Protein AF-A0A2G8RD80-F1 (afdb_monomer)

Sequence (76 aa):
MGIGPEHIKLAASGEGHLERVAEYLGADTFVTIAYEGAFQVTVLLIGNTDLKPDETVGLHFTPENLRFFDDAGLAV

Structure (mmCIF, N/CA/C/O backbone):
data_AF-A0A2G8RD80-F1
#
_entry.id   AF-A0A2G8RD80-F1
#
loop_
_atom_site.group_PDB
_atom_site.id
_atom_site.type_symbol
_atom_site.label_atom_id
_atom_site.label_alt_id
_atom_site.label_comp_id
_atom_site.label_asym_id
_atom_site.label_entity_id
_atom_site.label_seq_id
_atom_site.pdbx_PDB_ins_code
_atom_site.Cartn_x
_atom_site.Cartn_y
_atom_site.Cartn_z
_atom_site.occupancy
_atom_site.B_iso_or_equiv
_atom_site.auth_seq_id
_atom_site.auth_comp_id
_atom_site.auth_asym_id
_atom_site.auth_atom_id
_atom_site.pdbx_PDB_model_num
ATOM 1 N N . MET A 1 1 ? 8.941 -2.960 -9.270 1.00 85.25 1 MET A N 1
ATOM 2 C CA . MET A 1 1 ? 9.149 -1.879 -8.278 1.00 85.25 1 MET A CA 1
ATOM 3 C C . MET A 1 1 ? 9.261 -2.511 -6.903 1.00 85.25 1 MET A C 1
ATOM 5 O O . MET A 1 1 ? 8.481 -3.408 -6.614 1.00 85.25 1 MET A O 1
ATOM 9 N N . GLY A 1 2 ? 10.212 -2.070 -6.088 1.00 88.31 2 GLY A N 1
ATOM 10 C CA . GLY A 1 2 ? 10.379 -2.499 -4.703 1.00 88.31 2 GLY A CA 1
ATOM 11 C C . GLY A 1 2 ? 10.579 -1.305 -3.775 1.00 88.31 2 GLY A C 1
ATOM 12 O O . GLY A 1 2 ? 11.096 -0.268 -4.188 1.00 88.31 2 GLY A O 1
ATOM 13 N N . ILE A 1 3 ? 10.153 -1.462 -2.527 1.00 89.44 3 ILE A N 1
ATOM 14 C CA . ILE A 1 3 ? 10.373 -0.521 -1.429 1.00 89.44 3 ILE A CA 1
ATOM 15 C C . ILE A 1 3 ? 10.431 -1.322 -0.125 1.00 89.44 3 ILE A C 1
ATOM 17 O O . ILE A 1 3 ? 9.683 -2.287 0.034 1.00 89.44 3 ILE A O 1
ATOM 21 N N . GLY A 1 4 ? 11.339 -0.955 0.780 1.00 86.25 4 GLY A N 1
ATOM 22 C CA . GLY A 1 4 ? 11.394 -1.549 2.118 1.00 86.25 4 GLY A CA 1
ATOM 23 C C . GLY A 1 4 ? 10.147 -1.174 2.936 1.00 86.25 4 GLY A C 1
ATOM 24 O O . GLY A 1 4 ? 9.738 -0.010 2.870 1.00 86.25 4 GLY A O 1
ATOM 25 N N . PRO A 1 5 ? 9.537 -2.101 3.698 1.00 83.06 5 PRO A N 1
ATOM 26 C CA . PRO A 1 5 ? 8.398 -1.830 4.586 1.00 83.06 5 PRO A CA 1
ATOM 27 C C . PRO A 1 5 ? 8.559 -0.598 5.489 1.00 83.06 5 PRO A C 1
ATOM 29 O O . PRO A 1 5 ? 7.602 0.134 5.722 1.00 83.06 5 PRO A O 1
ATOM 32 N N . GLU A 1 6 ? 9.776 -0.352 5.967 1.00 84.62 6 GLU A N 1
ATOM 33 C CA . GLU A 1 6 ? 10.188 0.759 6.828 1.00 84.62 6 GLU A CA 1
ATOM 34 C C . GLU A 1 6 ? 10.211 2.128 6.121 1.00 84.62 6 GLU A C 1
ATOM 36 O O . GLU A 1 6 ? 10.307 3.173 6.765 1.00 84.62 6 GLU A O 1
ATOM 41 N N . HIS A 1 7 ? 10.134 2.144 4.788 1.00 88.69 7 HIS A N 1
ATOM 42 C CA . HIS A 1 7 ? 10.137 3.361 3.970 1.00 88.69 7 HIS A CA 1
ATOM 43 C C . HIS A 1 7 ? 8.742 3.775 3.485 1.00 88.69 7 HIS A C 1
ATOM 45 O O . HIS A 1 7 ? 8.599 4.793 2.791 1.00 88.69 7 HIS A O 1
ATOM 51 N N . ILE A 1 8 ? 7.724 2.995 3.852 1.00 87.38 8 ILE A N 1
ATOM 52 C CA . ILE A 1 8 ? 6.321 3.249 3.551 1.00 87.38 8 ILE A CA 1
ATOM 53 C C . ILE A 1 8 ? 5.713 3.991 4.738 1.00 87.38 8 ILE A C 1
ATOM 55 O O . ILE A 1 8 ? 5.813 3.552 5.881 1.00 87.38 8 ILE A O 1
ATOM 59 N N . LYS A 1 9 ? 5.085 5.134 4.468 1.00 87.31 9 LYS A N 1
ATOM 60 C CA . LYS A 1 9 ? 4.391 5.924 5.488 1.00 87.31 9 LYS A CA 1
ATOM 61 C C . LYS A 1 9 ? 2.891 5.741 5.348 1.00 87.31 9 LYS A C 1
ATOM 63 O O . LYS A 1 9 ? 2.388 5.619 4.233 1.00 87.31 9 LYS A O 1
ATOM 68 N N . LEU A 1 10 ? 2.186 5.778 6.471 1.00 86.00 10 LEU A N 1
ATOM 69 C CA . LEU A 1 10 ? 0.737 5.909 6.454 1.00 86.00 10 LEU A CA 1
ATOM 70 C C . LEU A 1 10 ? 0.348 7.360 6.199 1.00 86.00 10 LEU A C 1
ATOM 72 O O . LEU A 1 10 ? 1.005 8.287 6.676 1.00 86.00 10 LEU A O 1
ATOM 76 N N . ALA A 1 11 ? -0.726 7.526 5.449 1.00 85.44 11 ALA A N 1
ATOM 77 C CA . ALA A 1 11 ? -1.407 8.781 5.208 1.00 85.44 11 ALA A CA 1
ATOM 78 C C . ALA A 1 11 ? -2.886 8.617 5.575 1.00 85.44 11 ALA A C 1
ATOM 80 O O . AL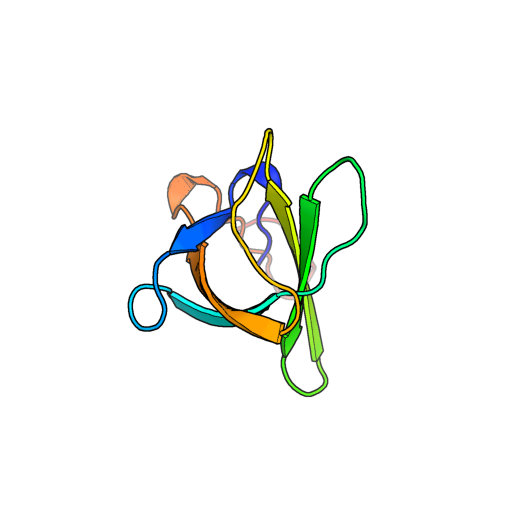A A 1 11 ? -3.394 7.493 5.673 1.00 85.44 11 ALA A O 1
ATOM 81 N N . ALA A 1 12 ? -3.580 9.736 5.773 1.00 81.94 12 ALA A N 1
ATOM 82 C CA . ALA A 1 12 ? -5.028 9.697 5.908 1.00 81.94 12 ALA A CA 1
ATOM 83 C C . ALA A 1 12 ? -5.658 9.115 4.633 1.00 81.94 12 ALA A C 1
ATOM 85 O O . ALA A 1 12 ? -5.070 9.174 3.547 1.00 81.94 12 ALA A O 1
ATOM 86 N N . SER A 1 13 ? -6.857 8.547 4.760 1.00 83.75 13 SER A N 1
ATOM 87 C CA . SER A 1 13 ? -7.566 8.051 3.585 1.00 83.75 13 SER A CA 1
ATOM 88 C C . SER A 1 13 ? -7.835 9.188 2.594 1.00 83.75 13 SER A C 1
ATOM 90 O O . SER A 1 13 ? -8.334 10.251 2.961 1.00 83.75 13 SER A O 1
ATOM 92 N N . GLY A 1 14 ? -7.472 8.957 1.337 1.00 82.81 14 GLY A N 1
ATOM 93 C CA . GLY A 1 14 ? -7.524 9.905 0.227 1.00 82.81 14 GLY A CA 1
ATOM 94 C C . GLY A 1 14 ? -6.216 10.663 -0.019 1.00 82.81 14 GLY A C 1
ATOM 95 O O . GLY A 1 14 ? -6.111 11.356 -1.030 1.00 82.81 14 GLY A O 1
ATOM 96 N N . GLU A 1 15 ? -5.223 10.541 0.867 1.00 84.69 15 GLU A N 1
ATOM 97 C CA . GLU A 1 15 ? -3.947 11.271 0.786 1.00 84.69 15 GLU A CA 1
ATOM 98 C C . GLU A 1 15 ? -2.760 10.371 0.399 1.00 84.69 15 GLU A C 1
ATOM 100 O O . GLU A 1 15 ? -1.636 10.847 0.219 1.00 84.69 15 GLU A O 1
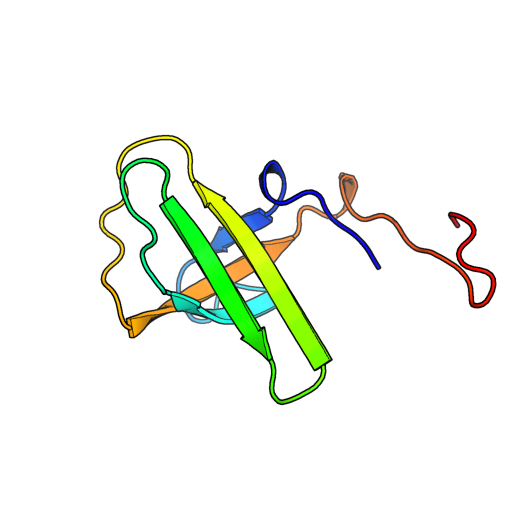ATOM 105 N N . GLY A 1 16 ? -2.987 9.060 0.269 1.00 83.25 16 GLY A N 1
ATOM 106 C CA . GLY A 1 16 ? -1.974 8.104 -0.162 1.00 83.25 16 GLY A CA 1
ATOM 107 C C . GLY A 1 16 ? -1.897 7.947 -1.681 1.00 83.25 16 GLY A C 1
ATOM 108 O O . GLY A 1 16 ? -2.829 8.237 -2.425 1.00 83.25 16 GLY A O 1
ATOM 109 N N . HIS A 1 17 ? -0.794 7.366 -2.153 1.00 83.44 17 HIS A N 1
ATOM 110 C CA . HIS A 1 17 ? -0.722 6.814 -3.510 1.00 83.44 17 HIS A CA 1
ATOM 111 C C . HIS A 1 17 ? -1.589 5.547 -3.657 1.00 83.44 17 HIS A C 1
ATOM 113 O O . HIS A 1 17 ? -1.857 5.108 -4.775 1.00 83.44 17 HIS A O 1
ATOM 119 N N . LEU A 1 18 ? -1.985 4.928 -2.537 1.00 79.19 18 LEU A N 1
ATOM 120 C CA . LEU A 1 18 ? -2.781 3.704 -2.479 1.00 79.19 18 LEU A CA 1
ATOM 121 C C . LEU A 1 18 ? -3.699 3.711 -1.246 1.00 79.19 18 LEU A C 1
ATOM 123 O O . LEU A 1 18 ? -3.211 3.990 -0.162 1.00 79.19 18 LEU A O 1
ATOM 127 N N . GLU A 1 19 ? -4.975 3.342 -1.391 1.00 78.62 19 GLU A N 1
ATOM 128 C CA . GLU A 1 19 ? -5.991 3.349 -0.311 1.00 78.62 19 GLU A CA 1
ATOM 129 C C . GLU A 1 19 ? -6.400 1.947 0.122 1.00 78.62 19 GLU A C 1
ATOM 131 O O . GLU A 1 19 ? -6.907 1.194 -0.716 1.00 78.62 19 GLU A O 1
ATOM 136 N N . ARG A 1 20 ? -6.162 1.534 1.369 1.00 73.56 20 ARG A N 1
ATOM 137 C CA . ARG A 1 20 ? -6.256 0.111 1.738 1.00 73.56 20 ARG A CA 1
ATOM 138 C C . ARG A 1 20 ? -6.652 -0.131 3.187 1.00 73.56 20 ARG A C 1
ATOM 140 O O . ARG A 1 20 ? -6.490 0.732 4.034 1.00 73.56 20 ARG A O 1
ATOM 147 N N . VAL A 1 21 ? -7.176 -1.324 3.440 1.00 70.69 21 VAL A N 1
ATOM 148 C CA . VAL A 1 21 ? -7.688 -1.749 4.745 1.00 70.69 21 VAL A CA 1
ATOM 149 C C . VAL A 1 21 ? -6.549 -2.291 5.608 1.00 70.69 21 VAL A C 1
ATOM 151 O O . VAL A 1 21 ? -5.754 -3.101 5.132 1.00 70.69 21 VAL A O 1
ATOM 154 N N . ALA A 1 22 ? -6.456 -1.830 6.854 1.00 73.94 22 ALA A N 1
ATOM 155 C CA . ALA A 1 22 ? -5.422 -2.241 7.790 1.00 73.94 22 ALA A CA 1
ATOM 156 C C . ALA A 1 22 ? -5.775 -3.550 8.518 1.00 73.94 22 ALA A C 1
ATOM 158 O O . ALA A 1 22 ? -6.829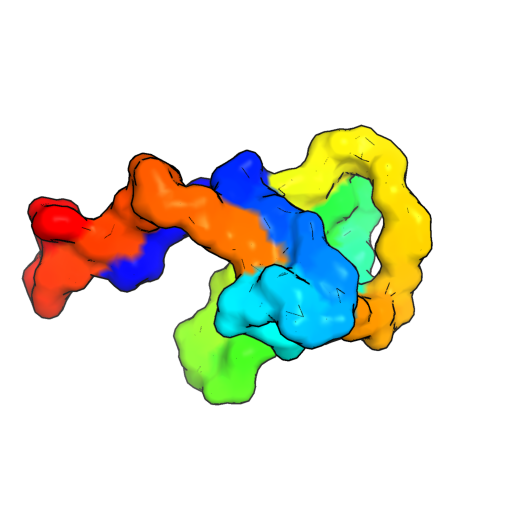 -3.667 9.145 1.00 73.94 22 ALA A O 1
ATOM 159 N N . GLU A 1 23 ? -4.846 -4.507 8.504 1.00 69.19 23 GLU A N 1
ATOM 160 C CA . GLU A 1 23 ? -4.872 -5.703 9.354 1.00 69.19 23 GLU A CA 1
ATOM 161 C C . GLU A 1 23 ? -3.816 -5.585 10.465 1.00 69.19 23 GLU A C 1
ATOM 163 O O . GLU A 1 23 ? -2.693 -5.146 10.215 1.00 69.19 23 GLU A O 1
ATOM 168 N N . TYR A 1 24 ? -4.170 -5.967 11.697 1.00 67.75 24 TYR A N 1
ATOM 169 C CA . TYR A 1 24 ? -3.298 -5.855 12.872 1.00 67.75 24 TYR A CA 1
ATOM 170 C C . TYR A 1 24 ? -2.646 -7.200 13.224 1.00 67.75 24 TYR A C 1
ATOM 172 O O . TYR A 1 24 ? -3.348 -8.178 13.484 1.00 67.75 24 TYR A O 1
ATOM 180 N N . LEU A 1 25 ? -1.309 -7.243 13.288 1.00 65.06 25 LEU A N 1
ATOM 181 C CA . LEU A 1 25 ? -0.526 -8.473 13.509 1.00 65.06 25 LEU A CA 1
ATOM 182 C C . LEU A 1 25 ? 0.213 -8.546 14.864 1.00 65.06 25 LEU A C 1
ATOM 184 O O . LEU A 1 25 ? 1.135 -9.344 15.026 1.00 65.06 25 LEU A O 1
ATOM 188 N N . GLY A 1 26 ? -0.220 -7.787 15.874 1.00 63.88 26 GLY A N 1
ATOM 189 C CA . GLY A 1 26 ? 0.321 -7.882 17.237 1.00 63.88 26 GLY A CA 1
ATOM 190 C C . GLY A 1 26 ? 1.402 -6.844 17.563 1.00 63.88 26 GLY A C 1
ATOM 191 O O . GLY A 1 26 ? 1.315 -5.703 17.125 1.00 63.88 26 GLY A O 1
ATOM 192 N N . ALA A 1 27 ? 2.370 -7.224 18.409 1.00 58.97 27 ALA A N 1
ATOM 193 C CA . ALA A 1 27 ? 3.237 -6.304 19.164 1.00 58.97 27 ALA A CA 1
ATOM 194 C C . ALA A 1 27 ? 4.057 -5.315 18.311 1.00 58.97 27 ALA A C 1
ATOM 196 O O . ALA A 1 27 ? 4.263 -4.183 18.740 1.00 58.97 27 ALA A O 1
ATOM 197 N N . ASP A 1 28 ? 4.457 -5.719 17.107 1.00 58.41 28 ASP A N 1
ATOM 198 C CA . ASP A 1 28 ? 4.955 -4.828 16.062 1.00 58.41 28 ASP A CA 1
ATOM 199 C C . ASP A 1 28 ? 3.828 -4.679 15.037 1.00 58.41 28 ASP A C 1
ATOM 201 O O . ASP A 1 28 ? 3.319 -5.680 14.521 1.00 58.41 28 ASP A O 1
ATOM 205 N N . THR A 1 29 ? 3.378 -3.452 14.758 1.00 58.91 29 THR A N 1
ATOM 206 C CA . THR A 1 29 ? 2.226 -3.294 13.864 1.00 58.91 29 THR A CA 1
ATOM 207 C C . THR A 1 29 ? 2.682 -3.447 12.419 1.00 58.91 29 THR A C 1
ATOM 209 O O . THR A 1 29 ? 3.141 -2.497 11.785 1.00 58.91 29 THR A O 1
ATOM 212 N N . PHE A 1 30 ? 2.560 -4.667 11.904 1.00 61.41 30 PHE A N 1
ATOM 213 C CA . PHE A 1 30 ? 2.675 -4.953 10.485 1.00 61.41 30 PHE A CA 1
ATOM 214 C C . PHE A 1 30 ? 1.316 -4.767 9.829 1.00 61.41 30 PHE A C 1
ATOM 216 O O . PHE A 1 30 ? 0.399 -5.540 10.095 1.00 61.41 30 PHE A O 1
ATOM 223 N N . VAL A 1 31 ? 1.193 -3.767 8.961 1.00 61.59 31 VAL A N 1
ATOM 224 C CA . VAL A 1 31 ? -0.020 -3.580 8.162 1.00 61.59 31 VAL A CA 1
ATOM 225 C C . VAL A 1 31 ? 0.192 -4.288 6.836 1.00 61.59 31 VAL A C 1
ATOM 227 O O . VAL A 1 31 ? 1.010 -3.861 6.021 1.00 61.59 31 VAL A O 1
ATOM 230 N N . THR A 1 32 ? -0.512 -5.398 6.647 1.00 58.22 32 THR A N 1
ATOM 231 C CA . THR A 1 32 ? -0.581 -6.089 5.363 1.00 58.22 32 THR A CA 1
ATOM 232 C C . THR A 1 32 ? -1.717 -5.507 4.543 1.00 58.22 32 THR A C 1
ATOM 234 O O . THR A 1 32 ? -2.842 -5.391 5.009 1.00 58.22 32 THR A O 1
ATOM 237 N N . ILE A 1 33 ? -1.410 -5.156 3.304 1.00 60.41 33 ILE A N 1
ATOM 238 C CA . ILE A 1 33 ? -2.319 -4.482 2.397 1.00 60.41 33 ILE A CA 1
ATOM 239 C C . ILE A 1 33 ? -2.367 -5.265 1.086 1.00 60.41 33 ILE A C 1
ATOM 241 O O . ILE A 1 33 ? -1.386 -5.320 0.343 1.00 60.41 33 ILE A O 1
ATOM 245 N N . ALA A 1 34 ? -3.509 -5.891 0.805 1.00 56.38 34 ALA A N 1
ATOM 246 C CA . ALA A 1 34 ? -3.733 -6.660 -0.415 1.00 56.38 34 ALA A CA 1
ATOM 24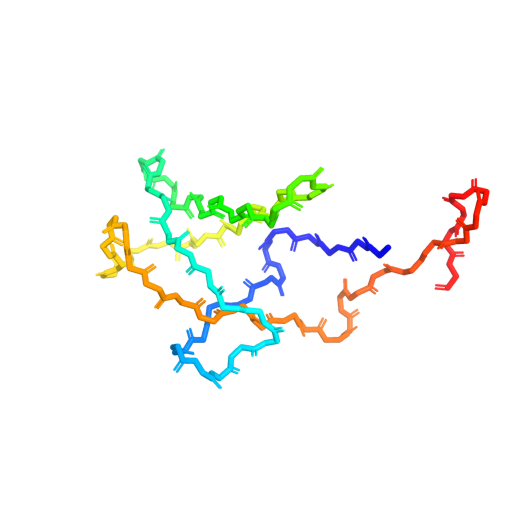7 C C . ALA A 1 34 ? -4.325 -5.781 -1.532 1.00 56.38 34 ALA A C 1
ATOM 249 O O . ALA A 1 34 ? -5.220 -4.965 -1.305 1.00 56.38 34 ALA A O 1
ATOM 250 N N . TYR A 1 35 ? -3.843 -5.955 -2.761 1.00 59.69 35 TYR A N 1
ATOM 251 C CA . TYR A 1 35 ? -4.536 -5.513 -3.973 1.00 59.69 35 TYR A CA 1
ATOM 252 C C . TYR A 1 35 ? -5.068 -6.730 -4.720 1.00 59.69 35 TYR A C 1
ATOM 254 O O . TYR A 1 35 ? -4.343 -7.720 -4.828 1.00 59.69 35 TYR A O 1
ATOM 262 N N . GLU A 1 36 ? -6.305 -6.634 -5.222 1.00 55.94 36 GLU A N 1
ATOM 263 C CA . GLU A 1 36 ? -7.027 -7.694 -5.935 1.00 55.94 36 GLU A CA 1
ATOM 264 C C . GLU A 1 36 ? -6.107 -8.491 -6.881 1.00 55.94 36 GLU A C 1
ATOM 266 O O . GLU A 1 36 ? -5.818 -8.091 -8.006 1.00 55.94 36 GLU A O 1
ATOM 271 N N . GLY A 1 37 ? -5.627 -9.635 -6.385 1.00 55.88 37 GLY A N 1
ATOM 272 C CA . GLY A 1 37 ? -5.022 -10.707 -7.169 1.00 55.88 37 GLY A CA 1
ATOM 273 C C . GLY A 1 37 ? -3.512 -10.694 -7.440 1.00 55.88 37 GLY A C 1
ATOM 274 O O . GLY A 1 37 ? -3.069 -11.665 -8.048 1.00 55.88 37 GLY A O 1
ATOM 275 N N . ALA A 1 38 ? -2.699 -9.702 -7.035 1.00 55.06 38 ALA A N 1
ATOM 276 C CA . ALA A 1 38 ? -1.288 -9.711 -7.486 1.00 55.06 38 ALA A CA 1
ATOM 277 C C . ALA A 1 38 ? -0.196 -9.181 -6.547 1.00 55.06 38 ALA A C 1
ATOM 279 O O . ALA A 1 38 ? 0.969 -9.512 -6.770 1.00 55.06 38 ALA A O 1
ATOM 280 N N . PHE A 1 39 ? -0.495 -8.392 -5.511 1.00 64.94 39 PHE A N 1
ATOM 281 C CA . PHE A 1 39 ? 0.563 -7.956 -4.596 1.00 64.94 39 PHE A CA 1
ATOM 282 C C . PHE A 1 39 ? 0.060 -7.667 -3.184 1.00 64.94 39 PHE A C 1
ATOM 284 O O . PHE A 1 39 ? -1.018 -7.107 -2.980 1.00 64.94 39 PHE A O 1
ATOM 291 N N . GLN A 1 40 ? 0.891 -8.056 -2.221 1.00 70.06 40 GLN A N 1
ATOM 292 C CA . GLN A 1 40 ? 0.748 -7.762 -0.806 1.00 70.06 40 GLN A CA 1
ATOM 293 C C . GLN A 1 40 ? 1.827 -6.743 -0.427 1.00 70.06 40 GLN A C 1
ATOM 295 O O . GLN A 1 40 ? 3.004 -6.956 -0.717 1.00 70.06 40 GLN A O 1
ATOM 300 N N . VAL A 1 41 ? 1.433 -5.635 0.196 1.00 74.50 41 VAL A N 1
ATOM 301 C CA . VAL A 1 41 ? 2.360 -4.643 0.752 1.00 74.50 41 VAL A CA 1
ATOM 302 C C . VAL A 1 41 ? 2.355 -4.792 2.262 1.00 74.50 41 VAL A C 1
ATOM 304 O O . VAL A 1 41 ? 1.306 -4.662 2.880 1.00 74.50 41 VAL A O 1
ATOM 307 N N . THR A 1 42 ? 3.516 -5.046 2.853 1.00 76.94 42 THR A N 1
ATOM 308 C CA . THR A 1 42 ? 3.680 -5.035 4.308 1.00 76.94 42 THR A CA 1
ATOM 309 C C . THR A 1 42 ? 4.326 -3.720 4.712 1.00 76.94 42 THR A C 1
ATOM 311 O O . THR A 1 42 ? 5.375 -3.363 4.179 1.00 76.94 42 THR A O 1
ATOM 314 N N . VAL A 1 43 ? 3.712 -3.009 5.652 1.00 79.69 43 VAL A N 1
ATOM 315 C CA . VAL A 1 43 ? 4.254 -1.791 6.267 1.00 79.69 43 VAL A CA 1
ATOM 316 C C . VAL A 1 43 ? 4.646 -2.109 7.698 1.00 79.69 43 VAL A C 1
ATOM 318 O O . VAL A 1 43 ? 3.863 -2.729 8.412 1.00 79.69 43 VAL A O 1
ATOM 321 N N . LEU A 1 44 ? 5.833 -1.678 8.120 1.00 80.19 44 LEU A N 1
ATOM 322 C CA . LEU A 1 44 ? 6.255 -1.764 9.515 1.00 80.19 44 LEU A CA 1
ATOM 323 C C . LEU A 1 44 ? 5.996 -0.422 10.203 1.00 80.19 44 LEU A C 1
ATOM 325 O O . LEU A 1 44 ? 6.600 0.584 9.831 1.00 80.19 44 LEU A O 1
ATOM 329 N N . LEU A 1 45 ? 5.143 -0.409 11.228 1.00 77.62 45 LEU A N 1
ATOM 330 C CA . LEU A 1 45 ? 4.980 0.751 12.103 1.00 77.62 45 LEU A CA 1
ATOM 331 C C . LEU A 1 45 ? 5.744 0.522 13.402 1.00 77.62 45 LEU A C 1
ATOM 333 O O . LEU A 1 45 ? 5.540 -0.475 14.095 1.00 77.62 45 LEU A O 1
ATOM 337 N N . ILE A 1 46 ? 6.612 1.473 13.738 1.00 72.25 46 ILE A N 1
ATOM 338 C CA . ILE A 1 46 ? 7.387 1.453 14.976 1.00 72.25 46 ILE A CA 1
ATOM 339 C C . ILE A 1 46 ? 6.646 2.289 16.023 1.00 72.25 46 ILE A C 1
ATOM 341 O O . ILE A 1 46 ? 6.442 3.487 15.825 1.00 72.25 46 ILE A O 1
ATOM 345 N N . GLY A 1 47 ? 6.294 1.672 17.151 1.00 69.00 47 GLY A N 1
ATOM 346 C CA . GLY A 1 47 ? 5.595 2.321 18.264 1.00 69.00 47 GLY A CA 1
ATOM 347 C C . GLY A 1 47 ? 4.088 2.051 18.289 1.00 69.00 47 GLY A C 1
ATOM 348 O O . GLY A 1 47 ? 3.585 1.176 17.588 1.00 69.00 47 GLY A O 1
ATOM 349 N N . ASN A 1 48 ? 3.368 2.792 19.135 1.00 65.44 48 ASN A N 1
ATOM 350 C CA . ASN A 1 48 ? 1.917 2.659 19.245 1.00 65.44 48 ASN A CA 1
ATOM 351 C C . ASN A 1 48 ? 1.224 3.334 18.062 1.00 65.44 48 ASN A C 1
ATOM 353 O O . ASN A 1 48 ? 1.602 4.431 17.650 1.00 65.44 48 ASN A O 1
ATOM 357 N N . THR A 1 49 ? 0.170 2.695 17.571 1.00 75.81 49 THR A N 1
ATOM 358 C CA . THR A 1 49 ? -0.729 3.251 16.566 1.00 75.81 49 THR A CA 1
ATOM 359 C C . THR A 1 49 ? -2.166 3.165 17.063 1.00 75.81 49 THR A C 1
ATOM 361 O O . THR A 1 49 ? -2.526 2.206 17.743 1.00 75.81 49 THR A O 1
ATOM 364 N N . ASP A 1 50 ? -2.978 4.159 16.711 1.00 77.38 50 ASP A N 1
ATOM 365 C CA . ASP A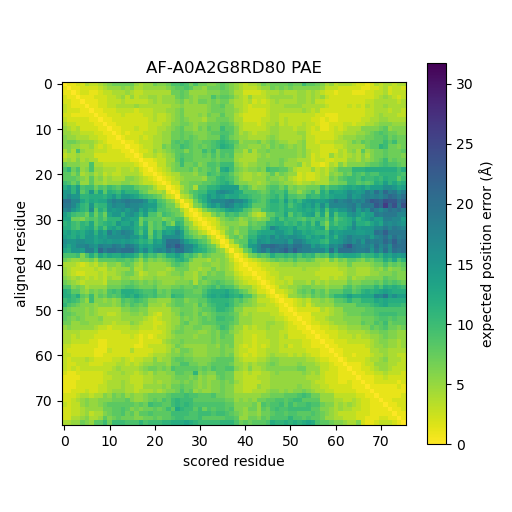 1 50 ? -4.419 4.171 16.990 1.00 77.38 50 ASP A CA 1
ATOM 366 C C . ASP A 1 50 ? -5.238 3.507 15.869 1.00 77.38 50 ASP A C 1
ATOM 368 O O . ASP A 1 50 ? -6.470 3.527 15.908 1.00 77.38 50 ASP A O 1
ATOM 372 N N . LEU A 1 51 ? -4.557 2.920 14.875 1.00 77.75 51 LEU A N 1
ATOM 373 C CA . LEU A 1 51 ? -5.198 2.211 13.772 1.00 77.75 51 LEU A CA 1
ATOM 374 C C . LEU A 1 51 ? -6.064 1.077 14.280 1.00 77.75 51 LEU A C 1
ATOM 376 O O . LEU A 1 51 ? -5.632 0.231 15.071 1.00 77.75 51 LEU A O 1
ATOM 380 N N . LYS A 1 52 ? -7.275 1.024 13.743 1.00 77.81 52 LYS A N 1
ATOM 381 C CA . LYS A 1 52 ? -8.195 -0.071 14.011 1.00 77.81 52 LYS A CA 1
ATOM 382 C C . LYS A 1 52 ? -8.076 -1.129 12.919 1.00 77.81 52 LYS A C 1
ATOM 384 O O . LYS A 1 52 ? -7.835 -0.790 11.758 1.00 77.81 52 LYS A O 1
ATOM 389 N N . PRO A 1 53 ? -8.290 -2.410 13.263 1.00 76.88 53 PRO A N 1
ATOM 390 C CA . PRO A 1 53 ? -8.610 -3.408 12.257 1.00 76.88 53 PRO A CA 1
ATOM 391 C C . PRO A 1 53 ? -9.741 -2.898 11.361 1.00 76.88 53 PRO A C 1
ATOM 393 O O . PRO A 1 53 ? -10.664 -2.235 11.843 1.00 76.88 53 PRO A O 1
ATOM 396 N N . ASP A 1 54 ? -9.642 -3.197 10.073 1.00 78.88 54 ASP A N 1
ATOM 397 C CA . ASP A 1 54 ? -10.600 -2.804 9.038 1.00 78.88 54 ASP A CA 1
ATOM 398 C C . ASP A 1 54 ? -10.639 -1.295 8.696 1.00 78.88 54 ASP A C 1
ATOM 400 O O . ASP A 1 54 ? -11.449 -0.854 7.875 1.00 78.88 54 ASP A O 1
ATOM 404 N N . GLU A 1 55 ? -9.747 -0.478 9.268 1.00 82.12 55 GLU A N 1
ATOM 405 C CA . GLU A 1 55 ? -9.638 0.947 8.935 1.00 82.12 55 GLU A CA 1
ATOM 406 C C . GLU A 1 55 ? -8.993 1.157 7.558 1.00 82.12 55 GLU A C 1
ATOM 408 O O . GLU A 1 55 ? -7.979 0.540 7.233 1.00 82.12 55 GLU A O 1
ATOM 413 N N . THR A 1 56 ? -9.569 2.045 6.740 1.00 83.06 56 THR A N 1
ATOM 414 C CA . THR A 1 56 ? -8.971 2.429 5.453 1.00 83.06 56 THR A CA 1
ATOM 415 C C . THR A 1 56 ? -7.922 3.515 5.657 1.00 83.06 56 THR A C 1
ATOM 417 O O . THR A 1 56 ? -8.213 4.564 6.227 1.00 83.06 56 THR A O 1
ATOM 420 N N . VAL A 1 57 ? -6.720 3.279 5.140 1.00 84.31 57 VAL A N 1
ATOM 421 C CA . VAL A 1 57 ? -5.576 4.187 5.211 1.00 84.31 57 VAL A CA 1
ATOM 422 C C . VAL A 1 57 ? -4.919 4.382 3.854 1.00 84.31 57 VAL A C 1
ATOM 424 O O . VAL A 1 57 ? -4.923 3.491 3.001 1.00 84.31 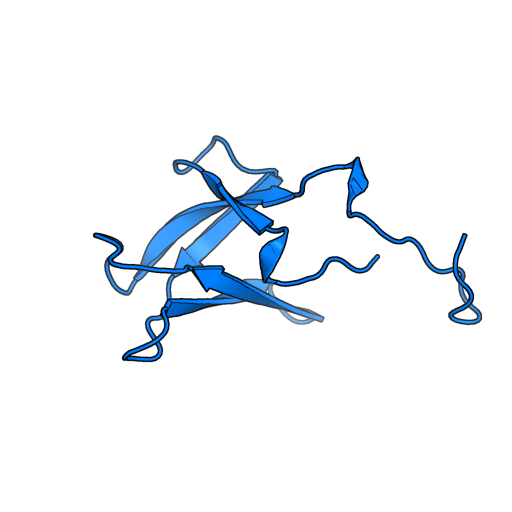57 VAL A O 1
ATOM 427 N N . GLY A 1 58 ? -4.291 5.542 3.688 1.00 86.25 58 GLY A N 1
ATOM 428 C CA . GLY A 1 58 ? -3.424 5.827 2.558 1.00 86.25 58 GLY A CA 1
ATOM 429 C C . GLY A 1 58 ? -2.012 5.278 2.780 1.00 86.25 58 GLY A C 1
ATOM 430 O O . GLY A 1 58 ? -1.478 5.328 3.889 1.00 86.25 58 GLY A O 1
ATOM 431 N N . LEU A 1 59 ? -1.362 4.802 1.718 1.00 86.31 59 LEU A N 1
ATOM 432 C CA . LEU A 1 59 ? 0.070 4.508 1.692 1.00 86.31 59 LEU A CA 1
ATOM 433 C C . LEU A 1 59 ? 0.830 5.567 0.910 1.00 86.31 59 LEU A C 1
ATOM 435 O O . LEU A 1 59 ? 0.562 5.822 -0.266 1.00 86.31 59 LEU A O 1
ATOM 439 N N . HIS A 1 60 ? 1.850 6.129 1.542 1.00 88.00 60 HIS A N 1
ATOM 440 C CA . HIS A 1 60 ? 2.762 7.069 0.925 1.00 88.00 60 HIS A CA 1
ATOM 441 C C . HIS A 1 60 ? 4.150 6.439 0.751 1.00 88.00 60 HIS A C 1
ATOM 443 O O . HIS A 1 60 ? 4.845 6.129 1.722 1.00 88.00 60 HIS A O 1
ATOM 449 N N . PHE A 1 61 ? 4.578 6.283 -0.502 1.00 88.75 61 PHE A N 1
ATOM 450 C CA . PHE A 1 61 ? 5.893 5.766 -0.853 1.00 88.75 61 PHE A CA 1
ATOM 451 C C . PHE A 1 61 ? 6.868 6.929 -0.997 1.00 88.75 61 PHE A C 1
ATOM 453 O O . PHE A 1 61 ? 6.648 7.831 -1.801 1.00 88.75 61 PHE A O 1
ATOM 460 N N . THR A 1 62 ? 7.942 6.925 -0.209 1.00 87.56 62 THR A N 1
ATOM 461 C CA . THR A 1 62 ? 8.979 7.960 -0.315 1.00 87.56 62 THR A CA 1
ATOM 462 C C . THR A 1 62 ? 9.777 7.732 -1.607 1.00 87.56 62 THR A C 1
ATOM 464 O O . THR A 1 62 ? 10.430 6.688 -1.700 1.00 87.56 62 THR A O 1
ATOM 467 N N . PRO A 1 63 ? 9.767 8.658 -2.590 1.00 87.88 63 PRO A N 1
ATOM 468 C CA . PRO A 1 63 ? 10.335 8.402 -3.919 1.00 87.88 63 PRO A CA 1
ATOM 469 C C . PRO A 1 63 ? 11.813 7.990 -3.909 1.00 87.88 63 PRO A C 1
ATOM 471 O O . PRO A 1 63 ? 12.219 7.123 -4.673 1.00 87.88 63 PRO A O 1
ATOM 474 N N . GLU A 1 64 ? 12.602 8.549 -2.993 1.00 91.62 64 GLU A N 1
ATOM 475 C CA . GLU A 1 64 ? 14.042 8.280 -2.829 1.00 91.62 64 GLU A CA 1
ATOM 476 C C . GLU A 1 64 ? 14.356 6.818 -2.442 1.00 91.62 64 GLU A C 1
ATOM 478 O O . GLU A 1 64 ? 15.444 6.296 -2.706 1.00 91.62 64 GLU A O 1
ATOM 483 N N . ASN A 1 65 ?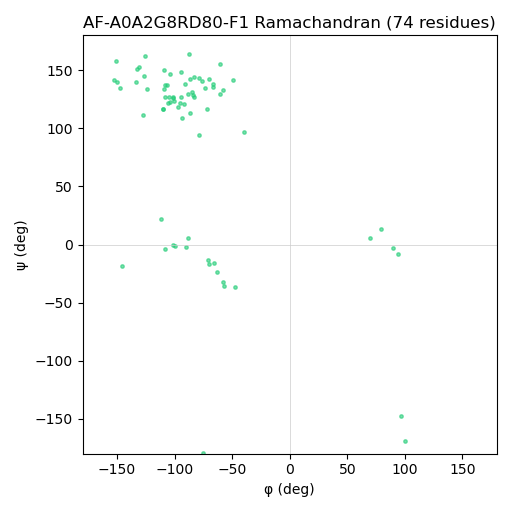 13.382 6.126 -1.845 1.00 91.75 65 ASN A N 1
ATOM 484 C CA . ASN A 1 65 ? 13.514 4.742 -1.389 1.00 91.75 65 ASN A CA 1
ATOM 485 C C . ASN A 1 65 ? 12.909 3.730 -2.368 1.00 91.75 65 ASN A C 1
ATOM 487 O O . ASN A 1 65 ? 12.984 2.524 -2.126 1.00 91.75 65 ASN A O 1
ATOM 491 N N . LEU A 1 66 ? 12.328 4.201 -3.475 1.00 91.44 66 LEU A N 1
ATOM 492 C CA . LEU A 1 66 ? 11.859 3.323 -4.536 1.00 91.44 66 LEU A CA 1
ATOM 493 C C . LEU A 1 66 ? 13.053 2.693 -5.256 1.00 91.44 66 LEU A C 1
ATOM 495 O O . LEU A 1 66 ? 14.098 3.314 -5.474 1.00 91.44 66 LEU A O 1
ATOM 499 N N . ARG A 1 67 ? 12.889 1.426 -5.621 1.00 92.69 67 ARG A N 1
ATOM 500 C CA . ARG A 1 67 ? 13.797 0.684 -6.493 1.00 92.69 67 ARG A CA 1
ATOM 501 C C . ARG A 1 67 ? 13.003 0.152 -7.672 1.00 92.69 67 ARG A C 1
ATOM 503 O O . ARG A 1 67 ? 11.912 -0.404 -7.501 1.00 92.69 67 ARG A O 1
ATOM 510 N N . PHE A 1 68 ? 13.543 0.316 -8.868 1.00 92.19 68 PHE A N 1
ATOM 511 C CA . PHE A 1 68 ? 12.954 -0.220 -10.084 1.00 92.19 68 PHE A CA 1
ATOM 512 C C . PHE A 1 68 ? 13.815 -1.368 -10.584 1.00 92.19 68 PHE A C 1
ATOM 514 O O . PHE A 1 68 ? 15.005 -1.441 -10.292 1.00 92.19 68 PHE A O 1
ATOM 521 N N . PHE A 1 69 ? 13.163 -2.312 -11.248 1.00 92.56 69 PHE A N 1
ATOM 522 C CA . PHE A 1 69 ? 13.802 -3.494 -11.794 1.00 92.56 69 PHE A CA 1
ATOM 523 C C . PHE A 1 69 ? 13.292 -3.673 -13.217 1.00 92.56 69 PHE A C 1
ATOM 52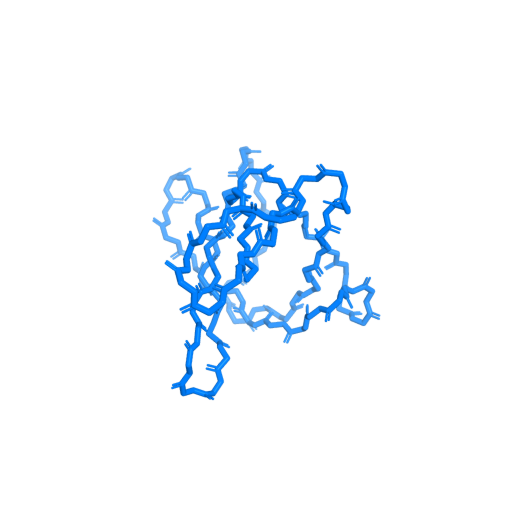5 O O . PHE A 1 69 ? 12.106 -3.424 -13.459 1.00 92.56 69 PHE A O 1
ATOM 532 N N . ASP A 1 70 ? 14.177 -4.060 -14.128 1.00 94.25 70 ASP A N 1
ATOM 533 C CA . ASP A 1 70 ? 13.814 -4.434 -15.492 1.00 94.25 70 ASP A CA 1
ATOM 534 C C . ASP A 1 70 ? 13.169 -5.834 -15.551 1.00 94.25 70 ASP A C 1
ATOM 536 O O . ASP A 1 70 ? 13.011 -6.519 -14.535 1.00 94.25 70 ASP 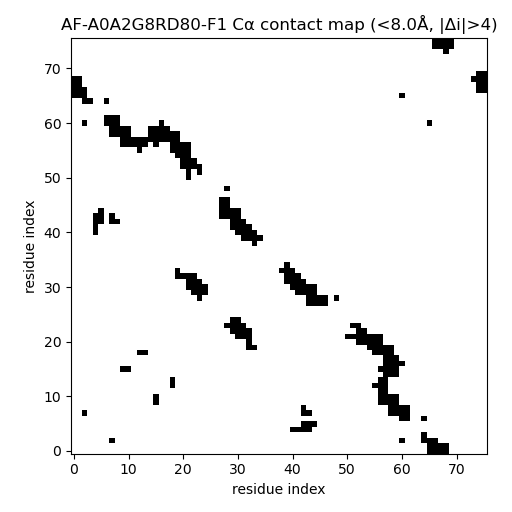A O 1
ATOM 540 N N . ASP A 1 71 ? 12.805 -6.279 -16.756 1.00 94.81 71 ASP A N 1
ATOM 541 C CA . ASP A 1 71 ? 12.186 -7.593 -16.986 1.00 94.81 71 ASP A CA 1
ATOM 542 C C . ASP A 1 71 ? 13.128 -8.774 -16.676 1.00 94.81 71 ASP A C 1
ATOM 544 O O . ASP A 1 71 ? 12.673 -9.910 -16.531 1.00 94.81 71 ASP A O 1
ATOM 548 N N . ALA A 1 72 ? 14.438 -8.525 -16.554 1.00 94.88 72 ALA A N 1
ATOM 549 C CA . ALA A 1 72 ? 15.430 -9.505 -16.116 1.00 94.88 72 ALA A CA 1
ATOM 550 C C . ALA A 1 72 ? 15.626 -9.503 -14.585 1.00 94.88 72 ALA A C 1
ATOM 552 O O . ALA A 1 72 ? 16.387 -10.321 -14.062 1.00 94.88 72 ALA A O 1
ATOM 553 N N . GLY A 1 73 ? 14.939 -8.611 -13.862 1.00 90.44 73 GLY A N 1
ATOM 554 C CA . GLY A 1 73 ? 15.045 -8.450 -12.414 1.00 90.44 73 GLY A CA 1
ATOM 555 C C . GLY A 1 73 ? 16.273 -7.656 -11.959 1.00 90.44 73 GLY A C 1
ATOM 556 O O . GLY A 1 73 ? 16.593 -7.674 -10.768 1.00 90.44 73 GLY A O 1
ATOM 557 N N . LEU A 1 74 ? 16.971 -6.968 -12.867 1.00 93.56 74 LEU A N 1
ATOM 558 C CA . LEU A 1 74 ? 18.124 -6.127 -12.542 1.00 93.56 74 LEU A CA 1
ATOM 559 C C . LEU A 1 74 ? 17.673 -4.720 -12.162 1.00 93.56 74 LEU A C 1
ATOM 561 O O . LEU A 1 74 ? 16.736 -4.183 -12.743 1.00 93.56 74 LEU A O 1
ATOM 565 N N . ALA A 1 75 ? 18.347 -4.124 -11.177 1.00 91.38 75 ALA A N 1
ATOM 566 C CA . ALA A 1 75 ? 18.028 -2.779 -10.714 1.00 91.38 75 ALA A CA 1
ATOM 567 C C . ALA A 1 75 ? 18.320 -1.724 -11.796 1.00 91.38 75 ALA A C 1
ATOM 569 O O . ALA A 1 75 ? 19.396 -1.753 -12.401 1.00 91.38 75 ALA A O 1
ATOM 570 N N . VAL A 1 76 ? 17.383 -0.787 -11.982 1.00 89.31 76 VAL A N 1
ATOM 571 C CA . VAL A 1 76 ? 17.441 0.314 -12.964 1.00 89.31 76 VAL A CA 1
ATOM 572 C C . VAL A 1 76 ? 17.039 1.656 -12.368 1.00 89.31 76 VAL A C 1
ATOM 574 O O . VAL A 1 76 ? 16.256 1.667 -11.386 1.00 89.31 76 VAL A O 1
#

Secondary structure (DSSP, 8-state):
-B--GGGEEEE-TTSSSEEEE----SSSEEEEEEETTTEEEEEEEPS---PPTT-EEEEEE-GGG-B-B-TTS-B-

Solvent-accessible surface area (backbone atoms only — not comparable to full-atom values): 4593 Å² total; per-residue (Å²): 111,49,64,59,33,78,54,45,40,83,33,58,65,87,70,28,87,43,76,38,50,33,43,78,67,61,96,58,39,38,34,48,32,78,47,100,89,82,53,75,46,59,32,52,47,88,72,92,73,91,77,48,72,73,36,64,31,6,38,35,75,46,73,91,59,56,42,40,49,49,100,86,68,47,79,99

InterPro domains:
  IPR008995 Molybdate/tungstate binding, C-terminal [SSF50331] (1-73)
  IPR012340 Nucleic acid-binding, OB-fold [G3DSA:2.40.50.140] (8-61)
  IPR013611 Transport-associated OB, type 2 [PF08402] (2-69)

Mean predicted aligned error: 6.51 Å

Foldseek 3Di:
DDFDLAQKDKAAAPPAPDKFFFDADPDWGWGWGDDPPDDIRTHTDDDDDPDDGRDIIHIHGDPVRDWDADPVRHTD

Nearest PDB structures (foldseek):
  2yyz-assembly1_A  TM=7.802E-01  e=5.658E-03  Thermotoga maritima MSB8
  9avj-assembly1_C  TM=2.579E-01  e=4.831E-01  Bacillus sp. PS3
  8dbs-assembly1_A  TM=2.735E-01  e=1.793E+00  Escherichia coli
  7njk-assembly1_A  TM=2.939E-01  e=7.045E+00  Mycolicibacterium smegmatis MC2 155
  9bra-assembly1_2  TM=2.743E-01  e=5.938E+00  Mus musculus

pLDDT: mean 78.48, std 11.57, range [55.06, 94.88]

Organism: NCBI:txid1206336

Radius of gyration: 13.12 Å; Cα contacts (8 Å, |Δi|>4): 148; chains: 1; bounding box: 29×22×36 Å